Protein AF-A0A833D1Y7-F1 (afdb_monomer)

Secondary structure (DSSP, 8-state):
-----------TTSSPSS-THHHHT-SEEEEEE--TT--GGG-SEEEEEEEEETT--GGGG--EEEEEEEETTEEEEEEEEHHHHHHHHHHHHHHTT--HHHHHHHHT--HHHHHHHHHHHHHTTS--

Mean predicted aligned error: 6.72 Å

Solvent-accessible surface area (backbone atoms only — not comparable to full-atom values): 7909 Å² total; per-residue (Å²): 139,84,88,83,88,86,87,77,72,61,35,101,83,66,44,76,77,76,64,72,72,72,56,71,79,51,50,65,38,80,46,81,40,72,52,96,83,65,53,85,88,59,62,60,51,32,30,44,37,62,84,34,55,66,94,58,59,67,78,82,50,55,46,29,34,40,33,55,44,76,55,99,91,43,78,45,79,48,74,44,48,44,69,57,54,53,39,48,55,51,51,52,45,45,73,74,65,48,53,60,68,55,48,14,60,75,72,73,45,58,52,71,56,42,53,51,40,54,51,52,32,41,77,70,66,77,45,135

Foldseek 3Di:
DDDDDDDDDADPVQHDPDDCVVCVPDQWDWGWAAQPPDDVVQPPKTKIATPHHRPDDDPVRQIWIWGFDDDPNDTDIDIGGPLVVLLVQLLVVVVVVDDLVVSCVVNVHDSVSSVVSVVVCVVVVVHD

Radius of gyration: 17.97 Å; Cα contacts (8 Å, |Δi|>4): 146; chains: 1; bounding box: 45×30×39 Å

Nearest PDB structures (foldseek):
  7bhy-assembly2_C-2  TM=7.259E-01  e=1.276E-01  Bacillus subtilis subsp. subtilis str. 168
  7bhy-assembly1_A  TM=7.264E-01  e=1.842E-01  Bacillus subtilis subsp. subtilis str. 168
  7b7n-assembly1_L  TM=4.287E-01  e=1.389E+00  Human gammaherpesvirus 8

pLDDT: mean 89.46, std 7.39, range [63.09, 96.62]

Structure (mmCIF, N/CA/C/O backbone):
data_AF-A0A833D1Y7-F1
#
_entry.id   AF-A0A833D1Y7-F1
#
loop_
_atom_site.group_PDB
_atom_site.id
_atom_site.type_symbol
_atom_site.label_atom_id
_atom_site.label_alt_id
_atom_site.label_comp_id
_atom_site.label_asym_id
_atom_site.label_entity_id
_atom_site.label_seq_id
_atom_site.pdbx_PDB_ins_code
_atom_site.Cartn_x
_atom_site.Cartn_y
_atom_site.Cartn_z
_atom_site.occupancy
_atom_site.B_iso_or_equiv
_atom_site.auth_seq_id
_atom_site.auth_comp_id
_atom_site.auth_asym_id
_atom_site.auth_atom_id
_atom_site.pdbx_PDB_model_num
ATOM 1 N N . GLY A 1 1 ? 23.757 10.412 -16.501 1.00 84.88 1 GLY A N 1
ATOM 2 C CA . GLY A 1 1 ? 23.705 8.939 -16.600 1.00 84.88 1 GLY A CA 1
ATOM 3 C C . GLY A 1 1 ? 22.429 8.525 -17.303 1.00 84.88 1 GLY A C 1
ATOM 4 O O . GLY A 1 1 ? 21.593 9.388 -17.538 1.00 84.88 1 GLY A O 1
ATOM 5 N N . ILE A 1 2 ? 22.289 7.246 -17.649 1.00 90.88 2 ILE A N 1
ATOM 6 C CA . ILE A 1 2 ? 21.055 6.676 -18.213 1.00 90.88 2 ILE A CA 1
ATOM 7 C C . ILE A 1 2 ? 20.440 5.774 -17.143 1.00 90.88 2 ILE A C 1
ATOM 9 O O . ILE A 1 2 ? 21.108 4.850 -16.684 1.00 90.88 2 ILE A O 1
ATOM 13 N N . SER A 1 3 ? 19.194 6.039 -16.755 1.00 91.69 3 SER A N 1
ATOM 14 C CA . SER A 1 3 ? 18.434 5.150 -15.872 1.00 91.69 3 SER A CA 1
ATOM 15 C C . SER A 1 3 ? 17.789 4.038 -16.694 1.00 91.69 3 SER A C 1
ATOM 17 O O . SER A 1 3 ? 17.228 4.299 -17.758 1.00 91.69 3 SER A O 1
ATOM 19 N N . VAL A 1 4 ? 17.854 2.801 -16.204 1.00 91.94 4 VAL A N 1
ATOM 20 C CA . VAL A 1 4 ? 17.270 1.632 -16.873 1.00 91.94 4 VAL A CA 1
ATOM 21 C C . VAL A 1 4 ? 16.176 1.051 -15.989 1.00 91.94 4 VAL A C 1
ATOM 23 O O . VAL A 1 4 ? 16.427 0.713 -14.836 1.00 91.94 4 VAL A O 1
ATOM 26 N N . LEU A 1 5 ? 14.970 0.914 -16.544 1.00 93.31 5 LEU A N 1
ATOM 27 C CA . LEU A 1 5 ? 13.855 0.229 -15.899 1.00 93.31 5 LEU A CA 1
ATOM 28 C C . LEU A 1 5 ? 13.695 -1.164 -16.507 1.00 93.31 5 LEU A C 1
ATOM 30 O O . LEU A 1 5 ? 13.544 -1.306 -17.720 1.00 93.31 5 LEU A O 1
ATOM 34 N N . PHE A 1 6 ? 13.693 -2.186 -15.656 1.00 90.31 6 PHE A N 1
ATOM 35 C CA . PHE A 1 6 ? 13.429 -3.563 -16.053 1.00 90.31 6 PHE A CA 1
ATOM 36 C C . PHE A 1 6 ? 12.125 -4.046 -15.419 1.00 90.31 6 PHE A C 1
ATOM 38 O O . PHE A 1 6 ? 11.989 -4.035 -14.199 1.00 90.31 6 PHE A O 1
ATOM 45 N N . VAL A 1 7 ? 11.175 -4.482 -16.248 1.00 91.44 7 VAL A N 1
ATOM 46 C CA . VAL A 1 7 ? 9.859 -4.963 -15.805 1.00 91.44 7 VAL A CA 1
ATOM 47 C C . VAL A 1 7 ? 9.749 -6.453 -16.096 1.00 91.44 7 VAL A C 1
ATOM 49 O O . VAL A 1 7 ? 10.004 -6.899 -17.215 1.00 91.44 7 VAL A O 1
ATOM 52 N N . HIS A 1 8 ? 9.352 -7.232 -15.093 1.00 88.25 8 HIS A N 1
ATOM 53 C CA . HIS A 1 8 ? 9.119 -8.664 -15.238 1.00 88.25 8 HIS A CA 1
ATOM 54 C C . HIS A 1 8 ? 7.965 -9.130 -14.353 1.00 88.25 8 HIS A C 1
ATOM 56 O O . HIS A 1 8 ? 7.634 -8.508 -13.348 1.00 88.25 8 HIS A O 1
ATOM 62 N N . TYR A 1 9 ? 7.385 -10.278 -14.696 1.00 86.06 9 TYR A N 1
ATOM 63 C CA . TYR A 1 9 ? 6.419 -10.947 -13.830 1.00 86.06 9 TYR A CA 1
ATOM 64 C C . TYR A 1 9 ? 7.115 -11.616 -12.641 1.00 86.06 9 TYR A C 1
ATOM 66 O O . TYR A 1 9 ? 8.217 -12.165 -12.775 1.00 86.06 9 TYR A O 1
ATOM 74 N N 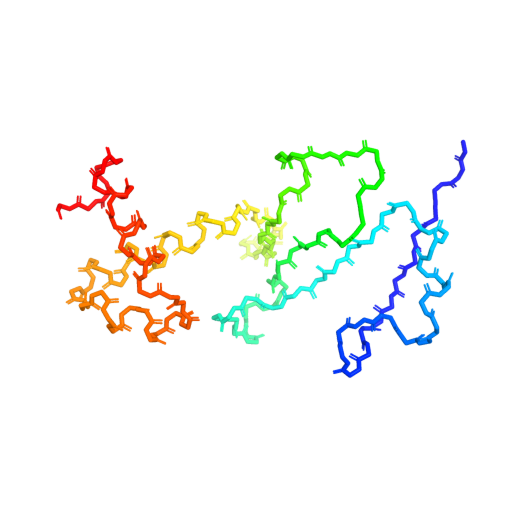. ALA A 1 10 ? 6.446 -11.612 -11.490 1.00 83.12 10 ALA A N 1
ATOM 75 C CA . ALA A 1 10 ? 6.862 -12.376 -10.322 1.00 83.12 10 ALA A CA 1
ATOM 76 C C . ALA A 1 10 ? 6.870 -13.893 -10.608 1.00 83.12 10 ALA A C 1
ATOM 78 O O . ALA A 1 10 ? 6.069 -14.429 -11.383 1.00 83.12 10 ALA A O 1
ATOM 79 N N . GLY A 1 11 ? 7.807 -14.608 -9.988 1.00 76.12 11 GLY A N 1
ATOM 80 C CA . GLY A 1 11 ? 7.829 -16.066 -9.942 1.00 76.12 11 GLY A CA 1
ATOM 81 C C . GLY A 1 11 ? 6.773 -16.629 -8.985 1.00 76.12 11 GLY A C 1
ATOM 82 O O . GLY A 1 11 ? 6.041 -15.894 -8.332 1.00 76.12 11 GLY A O 1
ATOM 83 N N . LYS A 1 12 ? 6.716 -17.961 -8.851 1.00 74.62 12 LYS A N 1
ATOM 84 C CA . LYS A 1 12 ? 5.750 -18.631 -7.953 1.00 74.62 12 LYS A CA 1
ATOM 85 C C . LYS A 1 12 ? 5.872 -18.207 -6.480 1.00 74.62 12 LYS A C 1
ATOM 87 O O . LYS A 1 12 ? 4.903 -18.336 -5.749 1.00 74.62 12 LYS A O 1
ATOM 92 N N . GLY A 1 13 ? 7.048 -17.738 -6.059 1.00 72.31 13 GLY A N 1
ATOM 93 C CA . GLY A 1 13 ? 7.310 -17.256 -4.700 1.00 72.31 13 GLY A CA 1
ATOM 94 C C . GLY A 1 13 ? 7.282 -15.733 -4.549 1.00 72.31 13 GLY A C 1
ATOM 95 O O . GLY A 1 13 ? 7.827 -15.243 -3.574 1.00 72.31 13 GLY A O 1
ATOM 96 N N . GLY A 1 14 ? 6.746 -14.981 -5.518 1.00 71.12 14 GLY A N 1
ATOM 97 C CA . GLY A 1 14 ? 6.702 -13.510 -5.473 1.00 71.12 14 GLY A CA 1
ATOM 98 C C . GLY A 1 14 ? 7.964 -12.808 -5.991 1.00 71.12 14 GLY A C 1
ATOM 99 O O . GLY A 1 14 ? 7.865 -11.721 -6.545 1.00 71.12 14 GLY A O 1
ATOM 100 N N . ASN A 1 15 ? 9.123 -13.465 -5.925 1.00 69.50 15 ASN A N 1
ATOM 101 C CA . ASN A 1 15 ? 10.406 -12.867 -6.320 1.00 69.50 15 ASN A CA 1
ATOM 102 C C . ASN A 1 15 ? 10.693 -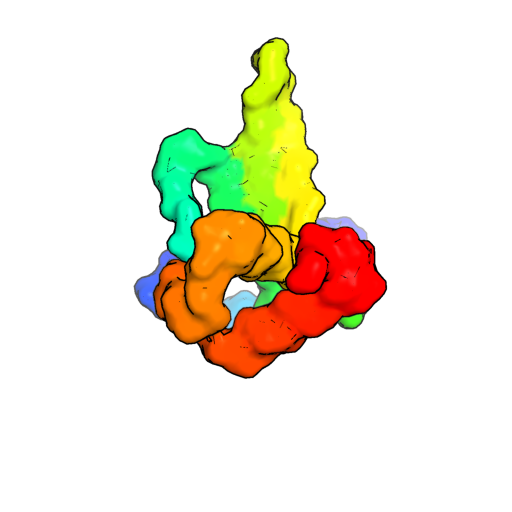12.997 -7.822 1.00 69.50 15 ASN A C 1
ATOM 104 O O . ASN A 1 15 ? 10.031 -13.754 -8.546 1.00 69.50 15 ASN A O 1
ATOM 108 N N . GLN A 1 16 ? 11.735 -12.310 -8.299 1.00 69.31 16 GLN A N 1
ATOM 109 C CA . GLN A 1 16 ? 12.226 -12.477 -9.663 1.00 69.31 16 GLN A CA 1
ATOM 110 C C . GLN A 1 16 ? 12.570 -13.945 -9.974 1.00 69.31 16 GLN A C 1
ATOM 112 O O . GLN A 1 16 ? 13.145 -14.677 -9.168 1.00 69.31 16 GLN A O 1
ATOM 117 N N . ARG A 1 17 ? 12.240 -14.396 -11.193 1.00 63.09 17 ARG A N 1
ATOM 118 C CA . ARG A 1 17 ? 12.670 -15.716 -11.679 1.00 63.09 17 ARG A CA 1
ATOM 119 C C . ARG A 1 17 ? 14.176 -15.714 -11.947 1.00 63.09 17 ARG A C 1
ATOM 121 O O . ARG A 1 17 ? 14.648 -15.024 -12.851 1.00 63.09 17 ARG A O 1
ATOM 128 N N . GLY A 1 18 ? 14.916 -16.552 -11.230 1.00 67.31 18 GLY A N 1
ATOM 129 C CA . GLY A 1 18 ? 16.355 -16.723 -11.417 1.00 67.31 18 GLY A CA 1
ATOM 130 C C . GLY A 1 18 ? 17.099 -16.765 -10.089 1.00 67.31 18 GLY A C 1
ATOM 131 O O . GLY A 1 18 ? 16.527 -17.111 -9.062 1.00 67.31 18 GLY A O 1
ATOM 132 N N . THR A 1 19 ? 18.390 -16.448 -10.124 1.00 65.31 19 THR A N 1
ATOM 133 C CA . THR A 1 19 ? 19.226 -16.352 -8.924 1.00 65.31 19 THR A CA 1
ATOM 134 C C . THR A 1 19 ? 19.146 -14.945 -8.330 1.00 65.31 19 THR A C 1
ATOM 136 O O . THR A 1 19 ? 19.064 -13.966 -9.072 1.00 65.31 19 THR A O 1
ATOM 139 N N . SER A 1 20 ? 19.253 -14.837 -7.003 1.00 69.19 20 SER A N 1
ATOM 140 C CA . SER A 1 20 ? 19.262 -13.557 -6.269 1.00 69.19 20 SER A CA 1
ATOM 141 C C . SER A 1 20 ? 20.330 -12.569 -6.758 1.00 69.19 20 SER A C 1
ATOM 143 O O . SER A 1 20 ? 20.129 -11.361 -6.691 1.00 69.19 20 SER A O 1
ATOM 145 N N . LYS A 1 21 ? 21.423 -13.072 -7.355 1.00 74.56 21 LYS A N 1
ATOM 146 C CA . LYS A 1 21 ? 22.507 -12.266 -7.945 1.00 74.56 21 LYS A CA 1
ATOM 147 C C . LYS A 1 21 ? 22.033 -11.210 -8.946 1.00 74.56 21 LYS A C 1
ATOM 149 O O . LYS A 1 21 ? 22.705 -10.200 -9.122 1.00 74.56 21 LYS A O 1
ATOM 154 N N . LYS A 1 22 ? 20.911 -11.442 -9.634 1.00 74.81 22 LYS A N 1
ATOM 155 C CA . LYS A 1 22 ? 20.361 -10.470 -10.591 1.00 74.81 22 LYS A CA 1
ATOM 156 C C . LYS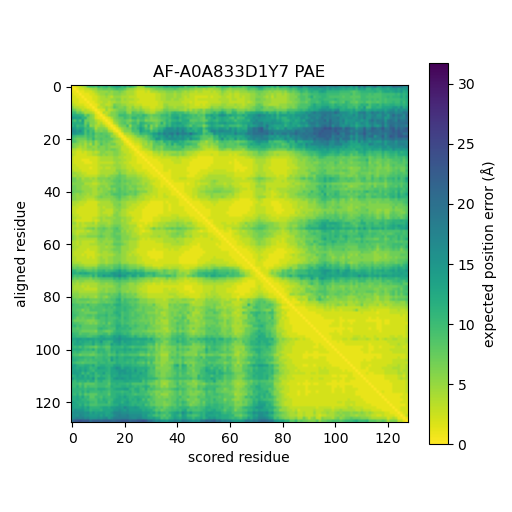 A 1 22 ? 19.780 -9.234 -9.911 1.00 74.81 22 LYS A C 1
ATOM 158 O O . LYS A 1 22 ? 19.793 -8.162 -10.502 1.00 74.81 22 LYS A O 1
ATOM 163 N N . GLU A 1 23 ? 19.314 -9.370 -8.676 1.00 75.31 23 GLU A N 1
ATOM 164 C CA . GLU A 1 23 ? 18.779 -8.255 -7.903 1.00 75.31 23 GLU A CA 1
ATOM 165 C C . GLU A 1 23 ? 19.888 -7.489 -7.170 1.00 75.31 23 GLU A C 1
ATOM 167 O O . GLU A 1 23 ? 19.673 -6.347 -6.775 1.00 75.31 23 GLU A O 1
ATOM 172 N N . ASP A 1 24 ? 21.068 -8.079 -6.947 1.00 79.88 24 ASP A N 1
ATOM 173 C CA . ASP A 1 24 ? 22.159 -7.457 -6.171 1.00 79.88 24 ASP A CA 1
ATOM 174 C C . ASP A 1 24 ? 22.682 -6.154 -6.788 1.00 79.88 24 ASP A C 1
ATOM 176 O O . ASP A 1 24 ? 23.075 -5.233 -6.064 1.00 79.88 24 ASP A O 1
ATOM 180 N N . ILE A 1 25 ? 22.646 -6.065 -8.118 1.00 85.81 25 ILE A N 1
ATOM 181 C CA . ILE A 1 25 ? 23.089 -4.891 -8.877 1.00 85.81 25 ILE A CA 1
ATOM 182 C C . ILE A 1 25 ? 22.045 -3.770 -8.931 1.00 85.81 25 ILE A C 1
ATOM 184 O O . ILE A 1 25 ? 22.375 -2.674 -9.367 1.00 85.81 25 ILE A O 1
ATOM 188 N N . LEU A 1 26 ? 20.798 -4.036 -8.533 1.00 89.19 26 LEU A N 1
ATOM 189 C CA . LEU A 1 26 ? 19.716 -3.059 -8.613 1.00 89.19 26 LEU A CA 1
ATOM 190 C C . LEU A 1 26 ? 19.760 -2.114 -7.413 1.00 89.19 26 LEU A C 1
ATOM 192 O O . LEU A 1 26 ? 19.912 -2.553 -6.270 1.00 89.19 26 LEU A O 1
ATOM 196 N N . ASP A 1 27 ? 19.577 -0.825 -7.684 1.00 91.44 27 ASP A N 1
ATOM 197 C CA . ASP A 1 27 ? 19.481 0.197 -6.641 1.00 91.44 27 ASP A CA 1
ATOM 198 C C . ASP A 1 27 ? 18.088 0.230 -6.009 1.00 91.44 27 ASP A C 1
ATOM 200 O O . ASP A 1 27 ? 17.959 0.279 -4.784 1.00 91.44 27 ASP A O 1
ATOM 204 N N . THR A 1 28 ? 17.052 0.085 -6.836 1.00 93.69 28 THR A N 1
ATOM 205 C CA . THR A 1 28 ? 15.656 0.067 -6.398 1.00 93.69 28 THR A CA 1
ATOM 206 C C . THR A 1 28 ? 14.950 -1.170 -6.931 1.00 93.69 28 THR A C 1
ATOM 208 O O . THR A 1 28 ? 15.059 -1.497 -8.114 1.00 93.69 28 THR A O 1
ATOM 211 N N . VAL A 1 29 ? 14.201 -1.849 -6.063 1.00 93.25 29 VAL A N 1
ATOM 212 C CA . VAL A 1 29 ? 13.326 -2.969 -6.425 1.00 93.25 29 VAL A CA 1
ATOM 213 C C . VAL A 1 29 ? 11.921 -2.637 -5.947 1.00 93.25 29 VAL A C 1
ATOM 215 O O . VAL A 1 29 ? 11.697 -2.499 -4.745 1.00 93.25 29 VAL A O 1
ATOM 218 N N . ILE A 1 30 ? 10.998 -2.505 -6.903 1.00 94.81 30 ILE A N 1
ATOM 219 C CA . ILE A 1 30 ? 9.584 -2.204 -6.668 1.00 94.81 30 ILE A CA 1
ATOM 220 C C . ILE A 1 30 ? 8.770 -3.467 -6.929 1.00 94.81 30 ILE A C 1
ATOM 222 O O . ILE A 1 30 ? 8.868 -4.062 -8.004 1.00 94.81 30 ILE A O 1
ATOM 226 N N . VAL A 1 31 ? 7.941 -3.849 -5.964 1.00 94.31 31 VAL A N 1
ATOM 227 C CA . VAL A 1 31 ? 7.041 -4.997 -6.056 1.00 94.31 31 VAL A CA 1
ATOM 228 C C . VAL A 1 31 ? 5.603 -4.513 -5.988 1.00 94.31 31 VAL A C 1
ATOM 230 O O . VAL A 1 31 ? 5.220 -3.802 -5.063 1.00 94.31 31 VAL A O 1
ATOM 233 N N . LEU A 1 32 ? 4.805 -4.923 -6.975 1.00 94.75 32 LEU A N 1
ATOM 234 C CA . LEU A 1 32 ? 3.374 -4.645 -7.013 1.00 94.75 32 LEU A CA 1
ATOM 235 C C . LEU A 1 32 ? 2.612 -5.833 -6.428 1.00 94.75 32 LEU A C 1
ATOM 237 O O . LEU A 1 32 ? 2.769 -6.965 -6.895 1.00 94.75 32 LEU A O 1
ATOM 241 N N . ARG A 1 33 ? 1.793 -5.580 -5.409 1.00 92.06 33 ARG A N 1
ATOM 242 C CA . ARG A 1 33 ? 0.975 -6.596 -4.734 1.00 92.06 33 ARG A CA 1
ATOM 243 C C . ARG A 1 33 ? -0.500 -6.241 -4.863 1.00 92.06 33 ARG A C 1
ATOM 245 O O . ARG A 1 33 ? -0.853 -5.081 -5.032 1.00 92.06 33 ARG A O 1
ATOM 252 N N . LYS A 1 34 ? -1.371 -7.244 -4.820 1.00 91.62 34 LYS A N 1
ATOM 253 C CA . LYS A 1 34 ? -2.812 -6.993 -4.734 1.00 91.62 34 LYS A CA 1
ATOM 254 C C . LYS A 1 34 ? -3.171 -6.704 -3.274 1.00 91.62 34 LYS A C 1
ATOM 256 O O . LYS A 1 34 ? -2.707 -7.474 -2.432 1.00 91.62 34 LYS A O 1
ATOM 261 N N . PRO A 1 35 ? -3.996 -5.681 -2.997 1.00 90.19 35 PRO A N 1
ATOM 262 C CA . PRO A 1 35 ? -4.645 -5.534 -1.705 1.00 90.19 35 PRO A CA 1
ATOM 263 C C . PRO A 1 35 ? -5.402 -6.809 -1.326 1.00 90.19 35 PRO A C 1
ATOM 265 O O . PRO A 1 35 ? -5.851 -7.560 -2.199 1.00 90.19 35 PRO A O 1
ATOM 268 N N . ASN A 1 36 ? -5.563 -7.058 -0.028 1.00 83.81 36 ASN A N 1
ATOM 269 C CA . ASN A 1 36 ? -6.269 -8.249 0.461 1.00 83.81 36 ASN A CA 1
ATOM 270 C C . ASN A 1 36 ? -7.746 -8.284 0.033 1.00 83.81 36 ASN A C 1
ATOM 272 O O . ASN A 1 36 ? -8.302 -9.362 -0.159 1.00 83.81 36 ASN A O 1
ATOM 276 N N . ASP A 1 37 ? -8.360 -7.114 -0.134 1.00 83.12 37 ASP A N 1
ATOM 277 C CA . ASP A 1 37 ? -9.746 -6.900 -0.558 1.00 83.12 37 ASP A CA 1
ATOM 278 C C . ASP A 1 37 ? -9.898 -6.726 -2.079 1.00 83.12 37 ASP A C 1
ATOM 280 O O . ASP A 1 37 ? -10.979 -6.388 -2.552 1.00 83.12 37 ASP A O 1
ATOM 284 N N . TYR A 1 38 ? -8.831 -6.950 -2.854 1.00 90.12 38 TYR A N 1
ATOM 285 C CA . TYR A 1 38 ? -8.825 -6.669 -4.288 1.00 90.12 38 TYR A CA 1
ATOM 286 C C . TYR A 1 38 ? -9.891 -7.456 -5.063 1.00 90.12 38 TYR A C 1
ATOM 288 O O . TYR A 1 38 ? -9.884 -8.694 -5.089 1.00 90.12 38 TYR A O 1
ATOM 296 N N . ASP A 1 39 ? -10.715 -6.733 -5.821 1.00 90.69 39 ASP A N 1
ATOM 297 C CA . ASP A 1 39 ? -11.671 -7.301 -6.769 1.00 90.69 39 ASP A CA 1
ATOM 298 C C . ASP A 1 39 ? -11.194 -7.094 -8.217 1.00 90.69 39 ASP A C 1
ATOM 300 O O . ASP A 1 39 ? -10.770 -6.014 -8.623 1.00 90.69 39 ASP A O 1
ATOM 304 N N . GLN A 1 40 ? -11.292 -8.134 -9.053 1.00 91.62 40 GLN A N 1
ATOM 305 C CA . GLN A 1 40 ? -10.826 -8.081 -10.448 1.00 91.62 40 GLN A CA 1
ATOM 306 C C . GLN A 1 40 ? -11.524 -6.997 -11.290 1.00 91.62 40 GLN A C 1
ATOM 308 O O . GLN A 1 40 ? -10.975 -6.560 -12.303 1.00 91.62 40 GLN A O 1
ATOM 313 N N . ARG A 1 41 ? -12.722 -6.559 -10.887 1.00 92.25 41 ARG A N 1
ATOM 314 C CA . ARG A 1 41 ? -13.495 -5.493 -11.539 1.00 92.25 41 ARG A CA 1
ATOM 315 C C . ARG A 1 41 ? -12.923 -4.101 -11.272 1.00 92.25 41 ARG A C 1
ATOM 317 O O . ARG A 1 41 ? -13.228 -3.184 -12.027 1.00 92.25 41 ARG A O 1
ATOM 324 N N . GLU A 1 42 ? -12.089 -3.936 -10.246 1.00 90.69 42 GLU A N 1
ATOM 325 C CA . GLU A 1 42 ? -11.471 -2.651 -9.887 1.00 90.69 42 GLU A CA 1
ATOM 326 C C . GLU A 1 42 ? -10.335 -2.246 -10.836 1.00 90.69 42 GLU A C 1
ATOM 328 O O . GLU A 1 42 ? -9.855 -1.112 -10.785 1.00 90.69 42 GLU A O 1
ATOM 333 N N . GLY A 1 43 ? -9.908 -3.152 -11.723 1.00 92.25 43 GLY A N 1
ATOM 334 C CA . GLY A 1 43 ? -8.879 -2.880 -12.717 1.00 92.25 43 GLY A CA 1
ATOM 335 C C . GLY A 1 43 ? -7.500 -2.696 -12.082 1.00 92.25 43 GLY A C 1
ATOM 336 O O . GLY A 1 43 ? -7.008 -3.580 -11.376 1.00 92.25 43 GLY A O 1
ATOM 337 N N . ALA A 1 44 ? -6.843 -1.572 -12.379 1.00 94.88 44 ALA A N 1
ATOM 338 C CA . ALA A 1 44 ? -5.493 -1.268 -11.907 1.00 94.88 44 ALA A CA 1
ATOM 339 C C . ALA A 1 44 ? -5.521 -0.654 -10.497 1.00 94.88 44 ALA A C 1
ATOM 341 O O . ALA A 1 44 ? -5.389 0.560 -10.335 1.00 94.88 44 ALA A O 1
ATOM 342 N N . ARG A 1 45 ? -5.682 -1.524 -9.496 1.00 95.62 45 ARG A N 1
ATOM 343 C CA . ARG A 1 45 ? -5.519 -1.242 -8.064 1.00 95.62 45 ARG A CA 1
ATOM 344 C C . ARG A 1 45 ? -4.457 -2.183 -7.497 1.00 95.62 45 ARG A C 1
ATOM 346 O O . ARG A 1 45 ? -4.573 -3.399 -7.653 1.00 95.62 45 ARG A O 1
ATOM 353 N N . PHE A 1 46 ? -3.396 -1.637 -6.913 1.00 95.38 46 PHE A N 1
ATOM 354 C CA . PHE A 1 46 ? -2.296 -2.422 -6.351 1.00 95.38 46 PHE A CA 1
ATOM 355 C C . PHE A 1 46 ? -1.533 -1.647 -5.278 1.00 95.38 46 PHE A C 1
ATOM 357 O O . PHE A 1 46 ? -1.484 -0.421 -5.284 1.00 95.38 46 PHE A O 1
ATOM 364 N N . GLU A 1 47 ? -0.882 -2.380 -4.389 1.00 95.62 47 GLU A N 1
ATOM 365 C CA . GLU A 1 47 ? 0.082 -1.856 -3.433 1.00 95.62 47 GLU A CA 1
ATOM 366 C C . GLU A 1 47 ? 1.477 -1.809 -4.063 1.00 95.62 47 GLU A C 1
ATOM 368 O O . GLU A 1 47 ? 1.911 -2.765 -4.712 1.00 95.62 47 GLU A O 1
ATOM 373 N N . VAL A 1 48 ? 2.197 -0.717 -3.835 1.00 96.12 48 VAL A N 1
ATOM 374 C CA . VAL A 1 48 ? 3.584 -0.500 -4.236 1.00 96.12 48 VAL A CA 1
ATOM 375 C C . VAL A 1 48 ? 4.473 -0.698 -3.015 1.00 96.12 48 VAL A C 1
ATOM 377 O O . VAL A 1 48 ? 4.366 0.035 -2.036 1.00 96.12 48 VAL A O 1
ATOM 380 N N . HIS A 1 49 ? 5.362 -1.688 -3.080 1.00 94.69 49 HIS A N 1
ATOM 381 C CA . HIS A 1 49 ? 6.314 -2.014 -2.018 1.00 94.69 49 HIS A CA 1
ATOM 382 C C . HIS A 1 49 ? 7.748 -1.861 -2.514 1.00 94.69 49 HIS A C 1
ATOM 384 O O . HIS A 1 49 ? 8.072 -2.304 -3.617 1.00 94.69 49 HIS A O 1
ATOM 390 N N . TYR A 1 50 ? 8.623 -1.301 -1.683 1.00 94.19 50 TYR A N 1
ATOM 391 C CA . TYR A 1 50 ? 10.056 -1.237 -1.960 1.00 94.19 50 TYR A CA 1
ATOM 392 C C . TYR A 1 50 ? 10.786 -2.357 -1.217 1.00 94.19 50 TYR A C 1
ATOM 394 O O . TYR A 1 50 ? 10.867 -2.354 0.008 1.00 94.19 50 TYR A O 1
ATOM 402 N N . GLU A 1 51 ? 11.345 -3.316 -1.954 1.00 91.25 51 GLU A N 1
ATOM 403 C CA . GLU A 1 51 ? 12.187 -4.376 -1.371 1.00 91.25 51 GLU A CA 1
ATOM 404 C C . GLU A 1 51 ? 13.668 -3.981 -1.346 1.00 91.25 51 GLU A C 1
ATOM 406 O O . GLU A 1 51 ? 14.438 -4.458 -0.511 1.00 91.25 51 GLU A O 1
ATOM 411 N N . LYS A 1 52 ? 14.066 -3.061 -2.233 1.00 91.88 52 LYS A N 1
ATOM 412 C CA . LYS A 1 52 ? 15.338 -2.334 -2.167 1.00 91.88 52 LYS A CA 1
ATOM 413 C C . LYS A 1 52 ? 15.079 -0.864 -2.457 1.00 91.88 52 LYS A C 1
ATOM 415 O O . LYS A 1 52 ? 14.390 -0.547 -3.424 1.00 91.88 52 LYS A O 1
ATOM 420 N N . ALA A 1 53 ? 15.663 -0.001 -1.637 1.00 93.12 53 ALA A N 1
ATOM 421 C CA . ALA A 1 53 ? 15.542 1.449 -1.717 1.00 93.12 53 ALA A CA 1
ATOM 422 C C . ALA A 1 53 ? 16.918 2.094 -1.486 1.00 93.12 53 ALA A C 1
ATOM 424 O O . ALA A 1 53 ? 17.156 2.774 -0.490 1.00 93.12 53 ALA A O 1
ATOM 425 N N . ARG A 1 54 ? 17.900 1.820 -2.355 1.00 90.00 54 ARG A N 1
ATOM 426 C CA . ARG A 1 54 ? 19.203 2.486 -2.237 1.00 90.00 54 ARG A CA 1
ATOM 427 C C . ARG A 1 54 ? 19.037 3.947 -2.649 1.00 90.00 54 ARG A C 1
ATOM 429 O O . ARG A 1 54 ? 18.712 4.235 -3.794 1.00 90.00 54 ARG A O 1
ATOM 436 N N . GLY A 1 55 ? 19.283 4.862 -1.717 1.00 91.69 55 GLY A N 1
ATOM 437 C CA . GLY A 1 55 ? 19.238 6.306 -1.967 1.00 91.69 55 GLY A CA 1
ATOM 438 C C . GLY A 1 55 ? 18.019 7.032 -1.397 1.00 91.69 55 GLY A C 1
ATOM 439 O O . GLY A 1 55 ? 17.987 8.252 -1.489 1.00 91.69 55 GLY A O 1
ATOM 440 N N . PHE A 1 56 ? 17.071 6.323 -0.775 1.00 94.06 56 PHE A N 1
ATOM 441 C CA . PHE A 1 56 ? 15.943 6.912 -0.045 1.00 94.06 56 PHE A CA 1
ATOM 442 C C . PHE A 1 56 ? 15.527 6.006 1.124 1.00 94.06 56 PHE A C 1
ATOM 444 O O . PHE A 1 56 ? 15.830 4.813 1.128 1.00 94.06 56 PHE A O 1
ATOM 451 N N . TYR A 1 57 ? 14.909 6.572 2.160 1.00 93.75 57 TYR A N 1
ATOM 452 C CA . TYR A 1 57 ? 14.532 5.855 3.384 1.00 93.75 57 TYR A CA 1
ATOM 453 C C . TYR A 1 57 ? 13.459 6.626 4.166 1.00 93.75 57 TYR A C 1
ATOM 455 O O . TYR A 1 57 ? 13.159 7.773 3.850 1.00 93.75 57 TYR A O 1
ATOM 463 N N . GLY A 1 58 ? 12.906 6.002 5.211 1.00 91.38 58 GLY A N 1
ATOM 464 C CA . GLY A 1 58 ? 11.828 6.593 6.010 1.00 91.38 58 GLY A CA 1
ATOM 465 C C . GLY A 1 58 ? 10.528 6.678 5.212 1.00 91.38 58 GLY A C 1
ATOM 466 O O . GLY A 1 58 ? 10.248 5.777 4.423 1.00 91.38 58 GLY A O 1
ATOM 467 N N . ASP A 1 59 ? 9.776 7.764 5.397 1.00 89.69 59 ASP A N 1
ATOM 468 C CA . ASP A 1 59 ? 8.448 7.953 4.795 1.00 89.69 59 ASP A CA 1
ATOM 469 C C . ASP A 1 59 ? 8.473 7.902 3.256 1.00 89.69 59 ASP A C 1
ATOM 471 O O . ASP A 1 59 ? 7.531 7.429 2.629 1.00 89.69 59 ASP A O 1
ATOM 475 N N . GLU A 1 60 ? 9.588 8.293 2.626 1.00 90.50 60 GLU A N 1
ATOM 476 C CA . GLU A 1 60 ? 9.772 8.199 1.168 1.00 90.50 60 GLU A CA 1
ATOM 477 C C . GLU A 1 60 ? 9.805 6.749 0.655 1.00 90.50 60 GLU A C 1
ATOM 479 O O . GLU A 1 60 ? 9.533 6.490 -0.517 1.00 90.50 60 GLU A O 1
ATOM 484 N N . ALA A 1 61 ? 10.157 5.801 1.526 1.00 92.50 61 ALA A N 1
ATOM 485 C CA . ALA A 1 61 ? 10.164 4.371 1.241 1.00 92.50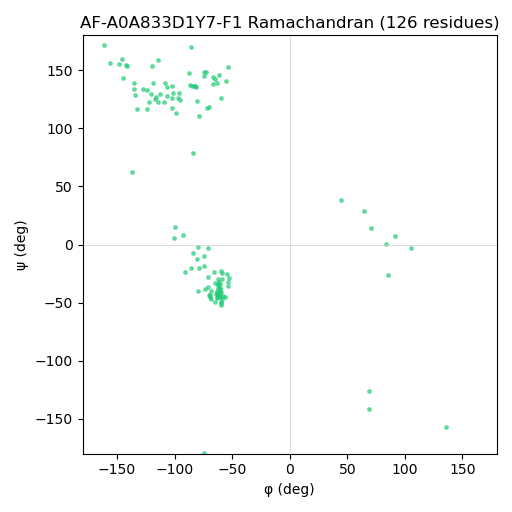 61 ALA A CA 1
ATOM 486 C C . ALA A 1 61 ? 8.924 3.649 1.797 1.00 92.50 61 ALA A C 1
ATOM 488 O O . ALA A 1 61 ? 8.860 2.417 1.723 1.00 92.50 61 ALA A O 1
ATOM 489 N N . SER A 1 62 ? 7.948 4.379 2.348 1.00 92.62 62 SER A N 1
ATOM 490 C CA . SER A 1 62 ? 6.710 3.782 2.841 1.00 92.62 62 SER A CA 1
ATOM 491 C C . SER A 1 62 ? 5.891 3.199 1.686 1.00 92.62 62 SER A C 1
ATOM 493 O O . SER A 1 62 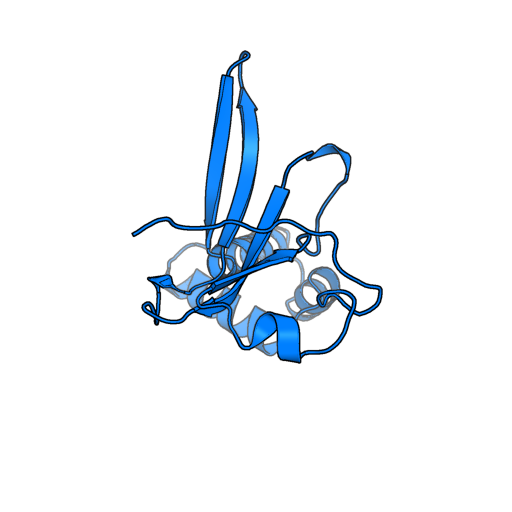? 5.789 3.809 0.616 1.00 92.62 62 SER A O 1
ATOM 495 N N . PRO A 1 63 ? 5.302 2.006 1.867 1.00 93.94 63 PRO A N 1
ATOM 496 C CA . PRO A 1 63 ? 4.473 1.402 0.844 1.00 93.94 63 PRO A CA 1
ATOM 497 C C . PRO A 1 63 ? 3.107 2.101 0.769 1.00 93.94 63 PRO A C 1
ATOM 499 O O . PRO A 1 63 ? 2.561 2.567 1.772 1.00 93.94 63 PRO A O 1
ATOM 502 N N . PHE A 1 64 ? 2.532 2.150 -0.428 1.00 95.38 64 PHE A N 1
ATOM 503 C CA . PHE A 1 64 ? 1.271 2.849 -0.690 1.00 95.38 64 PHE A CA 1
ATOM 504 C C . PHE A 1 64 ? 0.392 2.072 -1.671 1.00 95.38 64 PHE A C 1
ATOM 506 O O . PHE A 1 64 ? 0.887 1.315 -2.502 1.00 95.38 64 PHE A O 1
ATOM 513 N N . GLU A 1 65 ? -0.919 2.267 -1.597 1.00 95.75 65 GLU A N 1
ATOM 514 C CA . GLU A 1 65 ? -1.864 1.808 -2.609 1.00 95.75 65 GLU A CA 1
ATOM 515 C C . GLU A 1 65 ? -1.963 2.841 -3.739 1.00 95.75 65 GLU A C 1
ATOM 517 O O . GLU A 1 65 ? -2.053 4.045 -3.494 1.00 95.75 65 GLU A O 1
ATOM 522 N N . ALA A 1 66 ? -1.965 2.363 -4.982 1.00 96.62 66 ALA A N 1
ATOM 523 C CA . ALA A 1 66 ? -2.261 3.144 -6.171 1.00 96.62 66 ALA A CA 1
ATOM 524 C C . ALA A 1 66 ? -3.471 2.547 -6.898 1.00 96.62 66 ALA A C 1
ATOM 526 O O . ALA A 1 66 ? -3.503 1.352 -7.203 1.00 96.62 66 ALA A O 1
ATOM 527 N N . TRP A 1 67 ? -4.445 3.395 -7.224 1.00 96.00 67 TRP A N 1
ATOM 528 C CA . TRP A 1 67 ? -5.664 3.000 -7.920 1.00 96.00 67 TRP A CA 1
ATOM 529 C C . TRP A 1 67 ? -5.971 3.943 -9.079 1.00 96.00 67 TRP A C 1
ATOM 531 O O . TRP A 1 67 ? -6.244 5.128 -8.888 1.00 96.00 67 TRP A O 1
ATOM 541 N N . LEU A 1 68 ? -5.949 3.412 -10.300 1.00 96.31 68 LEU A N 1
ATOM 542 C CA . LEU A 1 68 ? -6.394 4.137 -11.481 1.00 96.31 68 LEU A CA 1
ATOM 543 C C . LEU A 1 68 ? -7.922 4.117 -11.553 1.00 96.31 68 LEU A C 1
ATOM 545 O O . LEU A 1 68 ? -8.518 3.075 -11.830 1.00 96.31 68 LEU A O 1
ATOM 549 N N . LYS A 1 69 ? -8.554 5.271 -11.337 1.00 93.69 69 LYS A N 1
ATOM 550 C CA . LYS A 1 69 ? -10.006 5.428 -11.465 1.00 93.69 69 LYS A CA 1
ATOM 551 C C . LYS A 1 69 ? -10.360 6.233 -12.703 1.00 93.69 69 LYS A C 1
ATOM 553 O O . LYS A 1 69 ? -9.703 7.222 -13.027 1.00 93.69 69 LYS A O 1
ATOM 558 N N . GLY A 1 70 ? -11.411 5.786 -13.378 1.00 91.81 70 GLY A N 1
ATOM 559 C CA . GLY A 1 70 ? -12.022 6.496 -14.488 1.00 91.81 70 GLY A CA 1
ATOM 560 C C . GLY A 1 70 ? -13.224 7.292 -14.011 1.00 91.81 70 GLY A C 1
ATOM 561 O O . GLY A 1 70 ? -14.134 6.712 -13.426 1.00 91.81 70 GLY A O 1
ATOM 562 N N . ASP A 1 71 ? -13.244 8.586 -14.305 1.00 89.00 71 ASP A N 1
ATOM 563 C CA . ASP A 1 71 ? -14.413 9.438 -14.115 1.00 89.00 71 ASP A CA 1
ATOM 564 C C . ASP A 1 71 ? -14.636 10.307 -15.356 1.00 89.00 71 ASP A C 1
ATOM 566 O O . ASP A 1 71 ? -13.706 10.923 -15.876 1.00 89.00 71 ASP A O 1
ATOM 570 N N . HIS A 1 72 ? -15.861 10.293 -15.885 1.00 89.12 72 HIS A N 1
ATOM 571 C CA . HIS A 1 72 ? -16.264 11.049 -17.080 1.00 89.12 72 HIS A CA 1
ATOM 572 C C . HIS A 1 72 ? -15.270 10.997 -18.268 1.00 89.12 72 HIS A C 1
ATOM 574 O O . HIS A 1 72 ? -15.061 11.984 -18.971 1.00 89.12 72 HIS A O 1
ATOM 580 N N . GLY A 1 73 ? -14.648 9.837 -18.512 1.00 90.88 73 GLY A N 1
ATOM 581 C CA . GLY A 1 73 ? -13.689 9.634 -19.610 1.00 90.88 73 GLY A CA 1
ATOM 582 C C . GLY A 1 73 ? -12.250 10.071 -19.310 1.00 90.88 73 GLY A C 1
ATOM 583 O O . GLY A 1 73 ? -11.376 9.892 -20.155 1.00 90.88 73 GLY A O 1
ATOM 584 N N . THR A 1 74 ? -11.982 10.583 -18.109 1.00 93.44 74 THR A N 1
ATOM 585 C CA . THR A 1 74 ? -10.637 10.905 -17.623 1.00 93.44 74 THR A CA 1
ATOM 586 C C . THR A 1 74 ? -10.163 9.826 -16.659 1.00 93.44 74 THR A C 1
ATOM 588 O O . THR A 1 74 ? -10.913 9.382 -15.795 1.00 93.44 74 THR A O 1
ATOM 591 N N . MET A 1 75 ? -8.908 9.402 -16.794 1.00 95.50 75 MET A N 1
ATOM 592 C CA . MET A 1 75 ? -8.273 8.452 -15.878 1.00 95.50 75 MET A CA 1
ATOM 593 C C . MET A 1 75 ? -7.366 9.210 -14.911 1.00 95.50 75 MET A C 1
ATOM 595 O O . MET A 1 75 ? -6.562 10.033 -15.343 1.00 95.50 75 MET A O 1
ATOM 599 N N . THR A 1 76 ? -7.488 8.956 -13.610 1.00 96.25 76 THR A N 1
ATOM 600 C CA . THR A 1 76 ? -6.673 9.599 -12.566 1.00 96.25 76 THR A CA 1
ATOM 601 C C . THR A 1 76 ? -6.188 8.567 -11.556 1.00 96.25 76 THR A C 1
ATOM 603 O O . THR A 1 76 ? -6.934 7.672 -11.162 1.00 96.25 76 THR A O 1
ATOM 606 N N . TRP A 1 77 ? -4.931 8.695 -11.133 1.00 96.38 77 TRP A N 1
ATOM 607 C CA . TRP A 1 77 ? -4.375 7.894 -10.047 1.00 96.38 77 TRP A CA 1
ATOM 608 C C . TRP A 1 77 ? -4.791 8.475 -8.699 1.00 96.38 77 TRP A C 1
ATOM 610 O O . TRP A 1 77 ? -4.514 9.635 -8.406 1.00 96.38 77 TRP A O 1
ATOM 620 N N . GLN A 1 78 ? -5.430 7.652 -7.878 1.00 94.69 78 GLN A N 1
ATOM 621 C CA . GLN A 1 78 ? -5.588 7.891 -6.450 1.00 94.69 78 GLN A CA 1
ATOM 622 C C . GLN A 1 78 ? -4.482 7.134 -5.720 1.00 94.69 78 GLN A C 1
ATOM 624 O O . GLN A 1 78 ? -4.258 5.958 -6.001 1.00 94.69 78 GLN A O 1
ATOM 629 N N . VAL A 1 79 ? -3.774 7.821 -4.826 1.00 94.44 79 VAL A N 1
ATOM 630 C CA . VAL A 1 79 ? -2.665 7.260 -4.050 1.00 94.44 79 VAL A CA 1
ATOM 631 C C . VAL A 1 79 ? -2.960 7.454 -2.573 1.00 94.44 79 VAL A C 1
ATOM 633 O O . VAL A 1 79 ? -3.352 8.550 -2.170 1.00 94.44 79 VAL A O 1
ATOM 636 N N . GLN A 1 80 ? -2.781 6.401 -1.783 1.00 92.06 80 GLN A N 1
ATOM 637 C CA . GLN A 1 80 ? -3.015 6.433 -0.344 1.00 92.06 80 GLN A CA 1
ATOM 638 C C . GLN A 1 80 ? -2.010 5.543 0.388 1.00 92.06 80 GLN A C 1
ATOM 640 O O . GLN A 1 80 ? -1.656 4.473 -0.098 1.00 92.06 80 GLN A O 1
ATOM 645 N N . GLU A 1 81 ? -1.559 5.957 1.569 1.00 90.81 81 GLU A N 1
ATOM 646 C CA . GLU A 1 81 ? -0.715 5.114 2.419 1.00 90.81 81 GLU A CA 1
ATOM 647 C C . GLU A 1 81 ? -1.462 3.849 2.859 1.00 90.81 81 GLU A C 1
ATOM 649 O O . G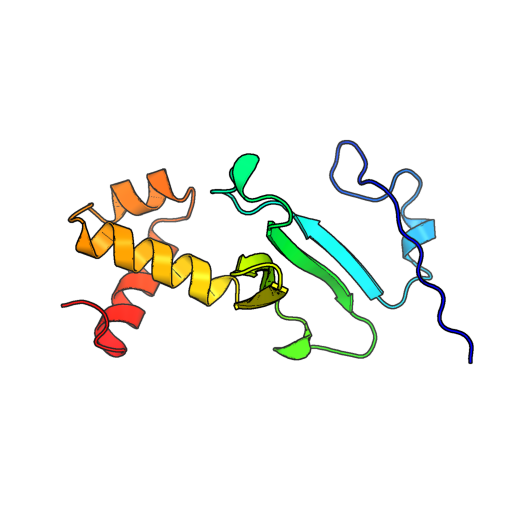LU A 1 81 ? -2.638 3.904 3.231 1.00 90.81 81 GLU A O 1
ATOM 654 N N . ILE A 1 82 ? -0.776 2.700 2.853 1.00 86.00 82 ILE A N 1
ATOM 655 C CA . ILE A 1 82 ? -1.398 1.413 3.216 1.00 86.00 82 ILE A CA 1
ATOM 656 C C . ILE A 1 82 ? -1.916 1.440 4.656 1.00 86.00 82 ILE A C 1
ATOM 658 O O . ILE A 1 82 ? -2.988 0.903 4.937 1.00 86.00 82 ILE A O 1
ATOM 662 N N . GLU A 1 83 ? -1.189 2.089 5.569 1.00 81.88 83 GLU A N 1
ATOM 663 C CA . GLU A 1 83 ? -1.614 2.204 6.966 1.00 81.88 83 GLU A CA 1
ATOM 664 C C . GLU A 1 83 ? -2.951 2.936 7.102 1.00 81.88 83 GLU A C 1
ATOM 666 O O . GLU A 1 83 ? -3.799 2.532 7.900 1.00 81.88 83 GLU A O 1
ATOM 671 N N . ASP A 1 84 ? -3.171 3.969 6.291 1.00 82.75 84 ASP A N 1
ATOM 672 C CA . ASP A 1 84 ? -4.422 4.718 6.283 1.00 82.75 84 ASP A CA 1
ATOM 673 C C . ASP A 1 84 ? -5.558 3.927 5.636 1.00 82.75 84 ASP A C 1
ATOM 675 O O . ASP A 1 84 ? -6.684 3.973 6.132 1.00 82.75 84 ASP A O 1
ATOM 679 N N . VAL A 1 85 ? -5.287 3.169 4.567 1.00 82.69 85 VAL A N 1
ATOM 680 C CA . VAL A 1 85 ? -6.283 2.257 3.969 1.00 82.69 85 VAL A CA 1
ATOM 681 C C . VAL A 1 85 ? -6.726 1.228 5.007 1.00 8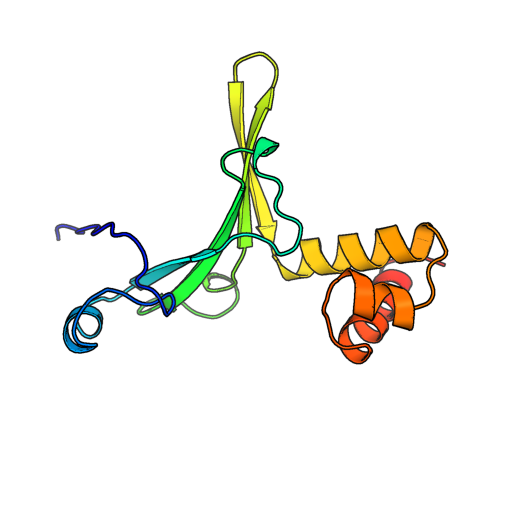2.69 85 VAL A C 1
ATOM 683 O O . VAL A 1 85 ? -7.918 1.052 5.262 1.00 82.69 85 VAL A O 1
ATOM 686 N N . GLN A 1 86 ? -5.763 0.596 5.677 1.00 85.12 86 GLN A N 1
ATOM 687 C CA . GLN A 1 86 ? -6.032 -0.401 6.703 1.00 85.12 86 GLN A CA 1
ATOM 688 C C . GLN A 1 86 ? -6.785 0.194 7.899 1.00 85.12 86 GLN A C 1
ATOM 690 O O . GLN A 1 86 ? -7.711 -0.435 8.418 1.00 85.12 86 GLN A O 1
ATOM 695 N N . LEU A 1 87 ? -6.417 1.401 8.342 1.00 87.44 87 LEU A N 1
ATOM 696 C CA . LEU A 1 87 ? -7.133 2.095 9.406 1.00 87.44 87 LEU A CA 1
ATOM 697 C C . LEU A 1 87 ? -8.576 2.409 9.003 1.00 87.44 87 LEU A C 1
ATOM 699 O O . LEU A 1 87 ? -9.479 2.175 9.805 1.00 87.44 87 LEU A O 1
ATOM 703 N N . ASN A 1 88 ? -8.801 2.921 7.792 1.00 88.75 88 ASN A N 1
ATOM 704 C CA . ASN A 1 88 ? -10.144 3.236 7.308 1.00 88.75 88 ASN A CA 1
ATOM 705 C C . ASN A 1 88 ? -11.017 1.977 7.267 1.00 88.75 88 ASN A C 1
ATOM 707 O O . ASN A 1 88 ? -12.107 1.993 7.827 1.00 88.75 88 ASN A O 1
ATOM 711 N N . ASN A 1 89 ? -10.493 0.854 6.770 1.00 89.38 89 ASN A N 1
ATOM 712 C CA . ASN A 1 89 ? -11.209 -0.426 6.778 1.00 89.38 89 ASN A CA 1
ATOM 713 C C . ASN A 1 89 ? -11.569 -0.889 8.203 1.00 89.38 89 ASN A C 1
ATOM 715 O O . ASN A 1 89 ? -12.678 -1.364 8.450 1.00 89.38 89 ASN A O 1
ATOM 719 N N . ILE A 1 90 ? -10.659 -0.721 9.173 1.00 93.44 90 ILE A N 1
ATOM 720 C CA . ILE A 1 90 ? -10.945 -1.002 10.591 1.00 93.44 90 ILE A CA 1
ATOM 721 C C . ILE A 1 90 ? -12.061 -0.088 11.115 1.00 93.44 90 ILE A C 1
ATOM 723 O O . ILE A 1 90 ? -12.944 -0.549 11.840 1.00 93.44 90 ILE A O 1
ATOM 727 N N . ILE A 1 91 ? -12.005 1.205 10.790 1.00 92.94 91 ILE A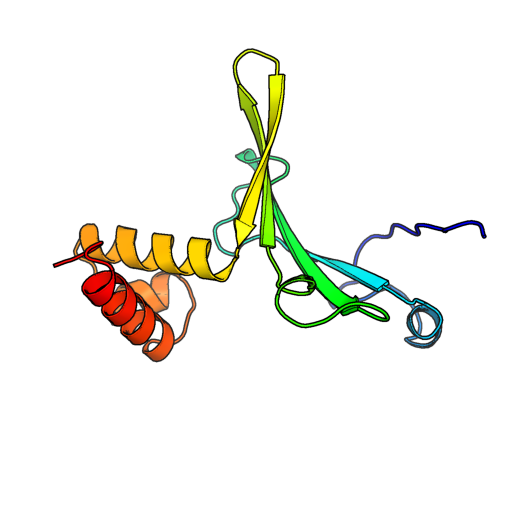 N 1
ATOM 728 C CA . ILE A 1 91 ? -12.986 2.205 11.218 1.00 92.94 91 ILE A CA 1
ATOM 729 C C . ILE A 1 91 ? -14.366 1.893 10.645 1.00 92.94 91 ILE A C 1
ATOM 731 O O . ILE A 1 91 ? -15.341 1.946 11.392 1.00 92.94 91 ILE A O 1
ATOM 735 N N . ASP A 1 92 ? -14.445 1.575 9.358 1.00 93.25 92 ASP A N 1
ATOM 736 C CA . ASP A 1 92 ? -15.702 1.339 8.655 1.00 93.25 92 ASP A CA 1
ATOM 737 C C . ASP A 1 92 ? -16.399 0.096 9.213 1.00 93.25 92 ASP A C 1
ATOM 739 O O . ASP A 1 92 ? -17.525 0.194 9.698 1.00 93.25 92 ASP A O 1
ATOM 743 N N . LEU A 1 93 ? -15.680 -1.024 9.345 1.00 93.88 93 LEU A N 1
ATOM 744 C CA . LEU A 1 93 ? -16.229 -2.230 9.973 1.00 93.88 93 LEU A CA 1
ATOM 745 C C . LEU A 1 93 ? -16.611 -2.012 11.447 1.00 93.88 93 LEU A C 1
ATOM 747 O O . LEU A 1 93 ? -17.582 -2.587 11.943 1.00 93.88 93 LEU A O 1
ATOM 751 N N . HIS A 1 94 ? -15.867 -1.175 12.177 1.00 94.44 94 HIS A N 1
ATOM 752 C CA . HIS A 1 94 ? -16.224 -0.838 13.554 1.00 94.44 94 HIS A CA 1
ATOM 753 C C . HIS A 1 94 ? -17.503 0.006 13.633 1.00 94.44 94 HIS A C 1
ATOM 755 O O . HIS A 1 94 ? -18.331 -0.226 14.516 1.00 94.44 94 HIS A O 1
ATOM 761 N N . LYS A 1 95 ? -17.683 0.961 12.712 1.00 93.19 95 LYS A N 1
ATOM 762 C CA . LYS A 1 95 ? -18.907 1.768 12.585 1.00 93.19 95 LYS A CA 1
ATOM 763 C C . LYS A 1 95 ? -20.110 0.918 12.188 1.00 93.19 95 LYS A C 1
ATOM 765 O O . LYS A 1 95 ? -21.201 1.175 12.692 1.00 93.19 95 LYS A O 1
ATOM 770 N N . ASP A 1 96 ? -19.887 -0.124 11.394 1.00 93.75 96 ASP A N 1
ATOM 771 C CA . ASP A 1 96 ? -20.893 -1.130 11.040 1.00 93.75 96 ASP A CA 1
ATOM 772 C C . ASP A 1 96 ? -21.255 -2.063 12.215 1.00 93.75 96 ASP A C 1
ATOM 774 O O . ASP A 1 96 ? -22.158 -2.893 12.116 1.00 93.75 96 ASP A O 1
ATOM 778 N N . GLY A 1 97 ? -20.595 -1.902 13.368 1.00 93.94 97 GLY A N 1
ATOM 779 C CA . GLY A 1 97 ? -20.944 -2.568 14.621 1.00 93.94 97 GLY A CA 1
ATOM 780 C C . GLY A 1 97 ? -20.242 -3.905 14.850 1.00 93.94 97 GLY A C 1
ATOM 781 O O . GLY A 1 97 ? -20.556 -4.587 15.830 1.00 93.94 97 GLY A O 1
ATOM 782 N N . LEU A 1 98 ? -19.278 -4.279 14.001 1.00 96.12 98 LEU A N 1
ATOM 783 C CA . LEU A 1 98 ? -18.510 -5.507 14.190 1.00 96.12 98 LEU A CA 1
ATOM 784 C C . LEU A 1 98 ? -17.643 -5.415 15.451 1.00 96.12 98 LEU A C 1
ATOM 786 O O . LEU A 1 98 ? -17.057 -4.378 15.796 1.00 96.12 98 LEU A O 1
ATOM 790 N N . LYS A 1 99 ? -17.508 -6.547 16.143 1.00 96.31 99 LYS A N 1
ATOM 791 C CA . LYS A 1 99 ? -16.584 -6.674 17.270 1.00 96.31 99 LYS A CA 1
ATOM 792 C C . LYS A 1 99 ? -15.155 -6.725 16.746 1.00 96.31 99 LYS A C 1
ATOM 794 O O . LYS A 1 99 ? -14.864 -7.323 15.721 1.00 96.31 99 LYS A O 1
ATOM 799 N N . GLN A 1 100 ? -14.213 -6.213 17.530 1.00 95.38 100 GLN A N 1
ATOM 800 C CA . GLN A 1 100 ? -12.789 -6.131 17.159 1.00 95.38 100 GLN A CA 1
ATOM 801 C C . GLN A 1 100 ? -12.174 -7.475 16.724 1.00 95.38 100 GLN A C 1
ATOM 803 O O . GLN A 1 100 ? -11.293 -7.510 15.870 1.00 95.38 100 GLN A O 1
ATOM 808 N N . ARG A 1 101 ? -12.648 -8.595 17.291 1.00 96.19 101 ARG A N 1
ATOM 809 C CA . ARG A 1 101 ? -12.233 -9.949 16.886 1.00 96.19 101 ARG A CA 1
ATOM 810 C C . ARG A 1 101 ? -12.769 -10.358 15.514 1.00 96.19 101 ARG A C 1
ATOM 812 O O . ARG A 1 101 ? -12.052 -11.031 14.787 1.00 96.19 101 ARG A O 1
ATOM 819 N N . GLU A 1 102 ? -13.989 -9.951 15.182 1.00 95.50 102 GLU A N 1
ATOM 820 C CA . GLU A 1 102 ? -14.606 -10.196 13.874 1.00 95.50 102 GLU A CA 1
ATOM 821 C C . GLU A 1 102 ? -13.892 -9.354 12.813 1.00 95.50 102 GLU A C 1
ATOM 823 O O . GLU A 1 102 ? -13.483 -9.891 11.796 1.00 95.50 102 GLU A O 1
ATOM 828 N N . ILE A 1 103 ? -13.596 -8.083 13.115 1.00 94.44 103 ILE A N 1
ATOM 829 C CA . ILE A 1 103 ? -12.795 -7.201 12.246 1.00 94.44 103 ILE A CA 1
ATOM 830 C C . ILE A 1 103 ? -11.408 -7.800 11.971 1.00 94.44 103 ILE A C 1
ATOM 832 O O . ILE A 1 103 ? -10.938 -7.799 10.838 1.00 94.44 103 ILE A O 1
ATOM 836 N N . ALA A 1 104 ? -10.740 -8.324 13.004 1.00 93.62 104 ALA A N 1
ATOM 837 C CA . ALA A 1 104 ? -9.428 -8.953 12.855 1.00 93.62 104 ALA A CA 1
ATOM 838 C C . ALA A 1 104 ? -9.478 -10.161 11.906 1.00 93.62 104 ALA A C 1
ATOM 840 O O . ALA A 1 104 ? -8.581 -10.337 11.084 1.00 93.62 104 ALA A O 1
ATOM 841 N N . GLN A 1 105 ? -10.534 -10.971 12.013 1.00 92.81 105 GLN A N 1
ATOM 842 C CA . GLN A 1 105 ? -10.756 -12.114 11.137 1.00 92.81 105 GLN A CA 1
ATOM 843 C C . GLN A 1 105 ? -11.067 -11.675 9.702 1.00 92.81 105 GLN A C 1
ATOM 845 O O . GLN A 1 105 ? -10.455 -12.205 8.780 1.00 92.81 105 GLN A O 1
ATOM 850 N N . GLU A 1 106 ? -11.962 -10.703 9.533 1.00 89.75 106 GLU A N 1
ATOM 851 C CA . GLU A 1 106 ? -12.398 -10.197 8.228 1.00 89.75 106 GLU A CA 1
ATOM 852 C C . GLU A 1 106 ? -11.230 -9.604 7.434 1.00 89.75 106 GLU A C 1
ATOM 854 O O . GLU A 1 106 ? -11.030 -9.920 6.266 1.00 89.75 106 GLU A O 1
ATOM 859 N N . LEU A 1 107 ? -10.395 -8.797 8.094 1.00 88.00 107 LEU A N 1
ATOM 860 C CA . LEU A 1 107 ? -9.253 -8.143 7.456 1.00 88.00 107 LEU A CA 1
ATOM 861 C C . LEU A 1 107 ? -8.001 -9.031 7.392 1.00 88.00 107 LEU A C 1
ATOM 863 O O . LEU A 1 107 ? -7.000 -8.636 6.795 1.00 88.00 107 LEU A O 1
ATOM 867 N N . GLY A 1 108 ? -8.014 -10.204 8.036 1.00 87.56 108 GLY A N 1
ATOM 868 C CA . GLY A 1 108 ? -6.849 -11.088 8.120 1.00 87.56 108 GLY A CA 1
ATOM 869 C C . GLY A 1 108 ? -5.670 -10.485 8.895 1.00 87.56 108 GLY A C 1
ATOM 870 O O . GLY A 1 108 ? -4.514 -10.807 8.621 1.00 87.56 108 GLY A O 1
ATOM 871 N N . VAL A 1 109 ? -5.937 -9.600 9.861 1.00 87.56 109 VAL A N 1
ATOM 872 C CA . VAL A 1 109 ? -4.915 -8.879 10.641 1.00 87.56 109 VAL A CA 1
ATOM 873 C C . VAL A 1 109 ? -4.953 -9.289 12.110 1.00 87.56 109 VAL A C 1
ATOM 875 O O . VAL A 1 109 ? -5.953 -9.777 12.630 1.00 87.56 109 VAL A O 1
ATOM 878 N N . GLY A 1 110 ? -3.858 -9.070 12.838 1.00 91.56 110 GLY A N 1
ATOM 879 C CA . GLY A 1 110 ? -3.825 -9.361 14.271 1.00 91.56 110 GLY A CA 1
ATOM 880 C C . GLY A 1 110 ? -4.787 -8.476 15.076 1.00 91.56 110 GLY A C 1
ATOM 881 O O . GLY A 1 110 ? -4.877 -7.271 14.840 1.00 91.56 110 GLY A O 1
ATOM 882 N N . LEU A 1 111 ? -5.427 -9.037 16.110 1.00 94.31 111 LEU A N 1
ATOM 883 C CA . LEU A 1 111 ? -6.320 -8.292 17.017 1.00 94.31 111 LEU A CA 1
ATOM 884 C C . LEU A 1 111 ? -5.644 -7.051 17.629 1.00 94.31 111 LEU A C 1
ATOM 886 O O . LEU A 1 111 ? -6.271 -6.010 17.790 1.00 94.31 111 LEU A O 1
ATOM 890 N N . GLY A 1 112 ? -4.345 -7.135 17.933 1.00 92.94 112 GLY A N 1
ATOM 891 C CA . GLY A 1 112 ? -3.576 -5.989 18.423 1.00 92.94 112 GLY A CA 1
ATOM 892 C C . GLY A 1 112 ? -3.536 -4.818 17.434 1.00 92.94 112 GLY A C 1
ATOM 893 O O . GLY A 1 112 ? -3.561 -3.668 17.865 1.00 92.94 112 GLY A O 1
ATOM 894 N N . THR A 1 113 ? -3.521 -5.093 16.127 1.00 91.44 113 THR A N 1
ATOM 895 C CA . THR A 1 113 ? -3.571 -4.066 15.078 1.00 91.44 113 THR A CA 1
ATOM 896 C C . THR A 1 113 ? -4.935 -3.388 15.041 1.00 91.44 113 THR A C 1
ATOM 898 O O . THR A 1 113 ? -4.988 -2.162 15.063 1.00 91.44 113 THR A O 1
ATOM 901 N N . VAL A 1 114 ? -6.025 -4.161 15.109 1.0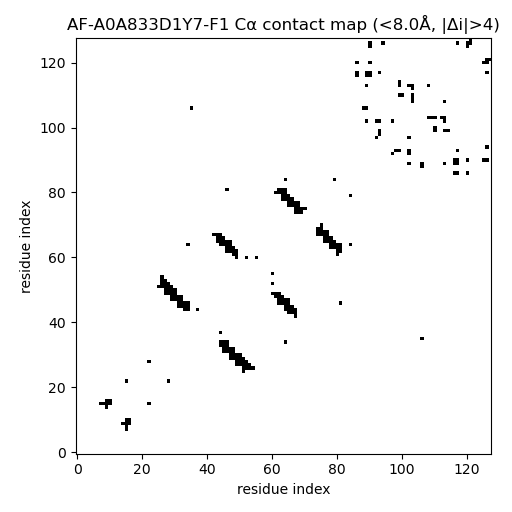0 95.19 114 VAL A N 1
ATOM 902 C CA . VAL A 1 114 ? -7.393 -3.617 15.205 1.00 95.19 114 VAL A CA 1
ATOM 903 C C . VAL A 1 114 ? -7.552 -2.730 16.440 1.00 95.19 114 VAL A C 1
ATOM 905 O O . VAL A 1 114 ? -8.041 -1.608 16.341 1.00 95.19 114 VAL A O 1
ATOM 908 N N . ASN A 1 115 ? -7.078 -3.191 17.600 1.00 95.19 115 ASN A N 1
ATOM 909 C CA . ASN A 1 115 ? -7.182 -2.438 18.851 1.00 95.19 115 ASN A CA 1
ATOM 910 C C . ASN A 1 115 ? -6.423 -1.109 18.790 1.00 95.19 115 ASN A C 1
ATOM 912 O O . ASN A 1 115 ? -6.944 -0.083 19.229 1.00 95.19 115 ASN A O 1
ATOM 916 N N . ARG A 1 116 ? -5.201 -1.114 18.236 1.00 94.06 116 ARG A N 1
ATOM 917 C CA . ARG A 1 116 ? -4.425 0.116 18.019 1.00 94.06 116 ARG A CA 1
ATOM 918 C C . ARG A 1 116 ? -5.118 1.044 17.023 1.00 94.06 116 ARG A C 1
ATOM 920 O O . ARG A 1 116 ? -5.196 2.236 17.298 1.00 94.06 116 ARG A O 1
ATOM 927 N N . GLY A 1 117 ? -5.659 0.501 15.932 1.00 93.25 117 GLY A N 1
ATOM 928 C CA . GLY A 1 117 ? -6.398 1.263 14.926 1.00 93.25 117 GLY A CA 1
ATOM 929 C C . GLY A 1 117 ? -7.622 1.965 15.512 1.00 93.25 117 GLY A C 1
ATOM 930 O O . GLY A 1 117 ? -7.751 3.176 15.385 1.00 93.25 117 GLY A O 1
ATOM 931 N N . ILE A 1 118 ? -8.471 1.248 16.255 1.00 94.44 118 ILE A N 1
ATOM 932 C CA . ILE A 1 118 ? -9.646 1.849 16.910 1.00 94.44 118 ILE A CA 1
ATOM 933 C C . ILE A 1 118 ? -9.232 2.890 17.951 1.00 94.44 118 ILE A C 1
ATOM 935 O O . ILE A 1 118 ? -9.865 3.937 18.047 1.00 94.44 118 ILE A O 1
ATOM 939 N N . LYS A 1 119 ? -8.169 2.638 18.726 1.00 94.62 119 LYS A N 1
ATOM 940 C CA . LYS A 1 119 ? -7.648 3.625 19.680 1.00 94.62 119 LYS A CA 1
ATOM 941 C C . LYS A 1 119 ? -7.226 4.916 18.968 1.00 94.62 119 LYS A C 1
ATOM 943 O O . LYS A 1 119 ? -7.708 5.980 19.343 1.00 94.62 119 LYS A O 1
ATOM 948 N N . ARG A 1 120 ? -6.400 4.810 17.921 1.00 92.31 120 ARG A N 1
ATOM 949 C CA . ARG A 1 120 ? -5.984 5.944 17.081 1.00 92.31 120 ARG A CA 1
ATOM 950 C C . ARG A 1 120 ? -7.200 6.666 16.490 1.00 92.31 120 ARG A C 1
ATOM 952 O O . ARG A 1 120 ? -7.304 7.879 16.590 1.00 92.31 120 ARG A O 1
ATOM 959 N N . ALA A 1 121 ? -8.179 5.925 15.976 1.00 92.50 121 ALA A N 1
ATOM 960 C CA . ALA A 1 121 ? -9.404 6.494 15.424 1.00 92.50 121 ALA A CA 1
ATOM 961 C C . ALA A 1 121 ? -10.248 7.265 16.457 1.00 92.50 121 ALA A C 1
ATOM 963 O O . ALA A 1 121 ? -10.875 8.259 16.099 1.00 92.50 121 ALA A O 1
ATOM 964 N N . LYS A 1 122 ? -10.275 6.831 17.726 1.00 93.12 122 LYS A N 1
ATOM 965 C CA . LYS A 1 122 ? -10.927 7.571 18.824 1.00 93.12 122 LYS A CA 1
ATOM 966 C C . LYS A 1 122 ? -10.175 8.857 19.157 1.00 93.12 122 LYS A C 1
ATOM 968 O O . LYS A 1 122 ? -10.806 9.892 19.335 1.00 93.12 122 LYS A O 1
ATOM 973 N N . GLU A 1 123 ? -8.846 8.795 19.218 1.00 93.06 123 GLU A N 1
ATOM 974 C CA . GLU A 1 123 ? -7.984 9.963 19.457 1.00 93.06 123 GLU A CA 1
ATOM 975 C C . GLU A 1 123 ? -8.127 11.008 18.337 1.00 93.06 123 GLU A C 1
ATOM 977 O O . GLU A 1 123 ? -8.186 12.203 18.609 1.00 93.06 123 GLU A O 1
ATOM 982 N N . GLU A 1 124 ? -8.287 10.555 17.092 1.00 90.56 124 GLU A N 1
ATOM 983 C CA . GLU A 1 124 ? -8.557 11.392 15.915 1.00 90.56 124 GLU A CA 1
ATOM 984 C C . GLU A 1 124 ? -10.038 11.817 15.779 1.00 90.56 124 GLU A C 1
ATOM 986 O O . GLU A 1 124 ? -10.393 12.526 14.838 1.00 90.56 124 GLU A O 1
ATOM 991 N N . GLY A 1 125 ? -10.933 11.375 16.673 1.00 89.94 125 GLY A N 1
ATOM 992 C CA . GLY A 1 125 ? -12.364 11.710 16.639 1.00 89.94 125 GLY A CA 1
ATOM 993 C C . GLY A 1 125 ? -13.161 11.070 15.491 1.00 89.94 125 GLY A C 1
ATOM 994 O O . GLY A 1 125 ? -14.291 11.477 15.220 1.00 89.94 125 GLY A O 1
ATOM 995 N N . LYS A 1 126 ? -12.605 10.061 14.811 1.00 86.69 126 LYS A N 1
ATOM 996 C CA . LYS A 1 126 ? -13.235 9.356 13.679 1.00 86.69 126 LYS A CA 1
ATOM 997 C C . LYS A 1 126 ? -14.277 8.316 14.112 1.00 86.69 126 LYS A C 1
ATOM 999 O O . LYS A 1 126 ? -15.124 7.935 13.299 1.00 86.69 126 LYS A O 1
ATOM 1004 N N . VAL A 1 127 ? -14.225 7.857 15.365 1.00 85.50 127 VAL A N 1
ATOM 1005 C CA . VAL A 1 127 ? -15.182 6.925 15.997 1.00 85.50 127 VAL A CA 1
ATOM 1006 C C . VAL A 1 127 ? -15.422 7.308 17.464 1.00 85.50 127 VAL A C 1
ATOM 1008 O O . VAL A 1 127 ? -14.561 7.933 18.082 1.00 85.50 127 VAL A O 1
ATOM 1011 N N . LYS A 1 128 ? -16.587 6.940 18.018 1.00 73.44 128 LYS A N 1
ATOM 1012 C CA . LYS A 1 128 ? -16.930 7.153 19.439 1.00 73.44 128 LYS A CA 1
ATOM 1013 C C . LYS A 1 128 ? -16.315 6.080 20.341 1.00 73.44 128 LYS A C 1
ATOM 1015 O O . LYS A 1 128 ? -16.309 4.888 19.974 1.00 73.44 128 LYS A O 1
#

Sequence (128 aa):
GISVLFVHYAGKGGNQRGTSKKEDILDTVIVLRKPNDYDQREGARFEVHYEKARGFYGDEASPFEAWLKGDHGTMTWQVQEIEDVQLNNIIDLHKDGLKQREIAQELGVGLGTVNRGIKRAKEEGKVK